Protein AF-A0A0A1CYZ0-F1 (afdb_monomer_lite)

Radius of gyration: 14.98 Å; chains: 1; bounding box: 32×38×43 Å

Foldseek 3Di:
DPPPPFDDWAWQDKDKDAFKDKFFGPDFDQQFFKKKKKKAKDDAFKKKKWWPDPVTDIDIDGHDNVDIDMDMDGGPGRNRTTIMMMGDDGPMMMIMIITTGRPDPPPPPD

pLDDT: mean 80.04, std 17.62, range [31.72, 95.31]

Secondary structure (DSSP, 8-state):
----PPPPPEEEEEEEEESSEEEE-----TT--EEEEEEEEESSSEEEEEE-STT--EEEEE--SSS-EEEEE--S-GGG--EEEEE--TT-EEEEEEEEE---------

Sequence (110 aa):
MIAEGPTPGTLIEQSTGSGKSVFNLSGLTDKQKLIGLVINCDGPGGWSAGISSEQGISGSGDCSPTNHGSMTFAPADPAEVSSVTVDVPAGTTFWITIYSNRQLAYDSIY

Structure (mmCIF, N/CA/C/O backbone):
data_AF-A0A0A1CYZ0-F1
#
_entry.id   AF-A0A0A1CYZ0-F1
#
loop_
_atom_site.group_PDB
_atom_site.id
_atom_site.type_symbol
_atom_site.label_atom_id
_atom_site.label_alt_id
_atom_site.label_comp_id
_atom_site.label_asym_id
_atom_site.label_entity_id
_atom_site.label_seq_id
_atom_site.pdbx_PDB_ins_code
_atom_site.Cartn_x
_atom_site.Cartn_y
_atom_site.Cartn_z
_atom_site.occupancy
_atom_site.B_iso_or_equiv
_atom_site.auth_seq_id
_atom_site.auth_comp_id
_atom_site.auth_asym_id
_atom_site.auth_atom_id
_atom_site.pdbx_PDB_model_num
ATOM 1 N N . MET A 1 1 ? -3.304 23.547 28.942 1.00 36.50 1 MET A N 1
ATOM 2 C CA . MET A 1 1 ? -3.973 22.860 27.821 1.00 36.50 1 MET A CA 1
ATOM 3 C C . MET A 1 1 ? -2.882 22.133 27.066 1.00 36.50 1 MET A C 1
ATOM 5 O O . MET A 1 1 ? -2.022 22.796 26.504 1.00 36.50 1 MET A O 1
ATOM 9 N N . ILE A 1 2 ? -2.801 20.811 27.204 1.00 31.72 2 ILE A N 1
ATOM 10 C CA . ILE A 1 2 ? -1.818 20.020 26.458 1.00 31.72 2 ILE A CA 1
ATOM 11 C C . ILE A 1 2 ? -2.407 19.905 25.058 1.00 31.72 2 ILE A C 1
ATOM 13 O O . ILE A 1 2 ? -3.484 19.338 24.906 1.00 31.72 2 ILE A O 1
ATOM 17 N N . ALA A 1 3 ? -1.762 20.531 24.076 1.00 34.69 3 ALA A N 1
ATOM 18 C CA . ALA A 1 3 ? -2.074 20.274 22.682 1.00 34.69 3 ALA A CA 1
ATOM 19 C C . ALA A 1 3 ? -1.861 18.774 22.469 1.00 34.69 3 ALA A C 1
ATOM 21 O O . ALA A 1 3 ? -0.735 18.291 22.609 1.00 34.69 3 ALA A O 1
ATOM 22 N N . GLU A 1 4 ? -2.939 18.030 22.229 1.00 34.75 4 GLU A N 1
ATOM 23 C CA . GLU A 1 4 ? -2.813 16.662 21.755 1.00 34.75 4 GLU A CA 1
ATOM 24 C C . GLU A 1 4 ? -2.069 16.761 20.424 1.00 34.75 4 GLU A C 1
ATOM 26 O O . GLU A 1 4 ? -2.583 17.289 19.438 1.00 34.75 4 GLU A O 1
ATOM 31 N N . GLY A 1 5 ? -0.791 16.371 20.439 1.00 35.69 5 GLY A N 1
ATOM 32 C CA . GLY A 1 5 ? 0.002 16.262 19.224 1.00 35.69 5 GLY A CA 1
ATOM 33 C C . GLY A 1 5 ? -0.709 15.343 18.226 1.00 35.69 5 GLY A C 1
ATOM 34 O O . GLY A 1 5 ? -1.599 14.586 18.625 1.00 35.69 5 GLY A O 1
ATOM 35 N N . PRO A 1 6 ? -0.340 15.388 16.934 1.00 42.31 6 PRO A N 1
ATOM 36 C CA . PRO A 1 6 ? -0.956 14.532 15.928 1.00 42.31 6 PRO A CA 1
ATOM 37 C C . PRO A 1 6 ? -0.965 13.094 16.446 1.00 42.31 6 PRO A C 1
ATOM 39 O O . PRO A 1 6 ? 0.093 12.553 16.776 1.00 42.31 6 PRO A O 1
ATOM 42 N N . THR A 1 7 ? -2.156 12.507 16.601 1.00 48.41 7 THR A N 1
ATOM 43 C CA . THR A 1 7 ? -2.276 11.120 17.051 1.00 48.41 7 THR A CA 1
ATOM 44 C C . THR A 1 7 ? -1.426 10.274 16.101 1.00 48.41 7 THR A C 1
ATOM 46 O O . THR A 1 7 ? -1.640 10.361 14.888 1.00 48.41 7 THR A O 1
ATOM 49 N N . PRO A 1 8 ? -0.424 9.524 16.595 1.00 52.81 8 PRO A N 1
ATOM 50 C CA . PRO A 1 8 ? 0.439 8.750 15.721 1.00 52.81 8 PRO A CA 1
ATOM 51 C C . PRO A 1 8 ? -0.414 7.780 14.905 1.00 52.81 8 PRO A C 1
ATOM 53 O O . PRO A 1 8 ? -1.205 7.021 15.472 1.00 52.81 8 PRO A O 1
ATOM 56 N N . GLY A 1 9 ? -0.268 7.809 13.578 1.00 65.44 9 GLY A N 1
ATOM 57 C CA . GLY A 1 9 ? -0.848 6.776 12.731 1.00 65.44 9 GLY A CA 1
ATOM 58 C C . GLY A 1 9 ? -0.350 5.406 13.197 1.00 65.44 9 GLY A C 1
ATOM 59 O O . GLY A 1 9 ? 0.830 5.242 13.509 1.00 65.44 9 GLY A O 1
ATOM 60 N N . THR A 1 10 ? -1.244 4.425 13.299 1.00 81.94 10 THR A N 1
ATOM 61 C CA . THR A 1 10 ? -0.858 3.052 13.637 1.00 81.94 10 THR A CA 1
ATOM 62 C C . THR A 1 10 ? -0.319 2.396 12.381 1.00 81.94 10 THR A C 1
ATOM 64 O O . THR A 1 10 ? -1.053 2.250 11.401 1.00 81.94 10 THR A O 1
ATOM 67 N N . LEU A 1 11 ? 0.959 2.018 12.406 1.00 85.44 11 LEU A N 1
ATOM 68 C CA . LEU A 1 11 ? 1.548 1.207 11.351 1.00 85.44 11 LEU A CA 1
ATOM 69 C C . LEU A 1 11 ? 0.792 -0.120 11.265 1.00 85.44 11 LEU A C 1
ATOM 71 O O . LEU A 1 11 ? 0.636 -0.798 12.279 1.00 85.44 11 LEU A O 1
ATOM 75 N N . ILE A 1 12 ? 0.327 -0.467 10.067 1.00 87.31 12 ILE A N 1
A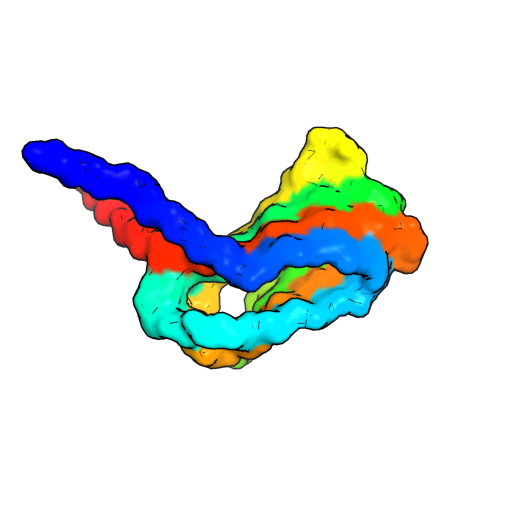TOM 76 C CA . ILE A 1 12 ? -0.340 -1.744 9.817 1.00 87.31 12 ILE A CA 1
ATOM 77 C C . ILE A 1 12 ? 0.642 -2.720 9.183 1.00 87.31 12 ILE A C 1
ATOM 79 O O . ILE A 1 12 ? 0.775 -3.835 9.668 1.00 87.31 12 ILE A O 1
ATOM 83 N N . GLU A 1 13 ? 1.337 -2.293 8.127 1.00 88.75 13 GLU A N 1
ATOM 84 C CA . GLU A 1 13 ? 2.210 -3.169 7.345 1.00 88.75 13 GLU A CA 1
ATOM 85 C C . GLU A 1 13 ? 3.338 -2.360 6.693 1.00 88.75 13 GLU A C 1
ATOM 87 O O . GLU A 1 13 ? 3.123 -1.237 6.223 1.00 88.75 13 GLU A O 1
ATOM 92 N N . GLN A 1 14 ? 4.532 -2.947 6.613 1.00 92.62 14 GLN A N 1
ATOM 93 C CA . GLN A 1 14 ? 5.584 -2.500 5.701 1.00 92.62 14 GLN A CA 1
ATOM 94 C C . GLN A 1 14 ? 6.059 -3.685 4.887 1.00 92.62 14 GLN A C 1
ATOM 96 O O . GLN A 1 14 ? 6.352 -4.742 5.440 1.00 92.62 14 GLN A O 1
ATOM 101 N N . SER A 1 15 ? 6.149 -3.508 3.577 1.00 92.44 15 SER A N 1
ATOM 102 C CA . SER A 1 15 ? 6.479 -4.614 2.692 1.00 92.44 15 SER A CA 1
ATOM 103 C C . SER A 1 15 ? 7.181 -4.139 1.432 1.00 92.44 15 SER A C 1
ATOM 105 O O . SER A 1 15 ? 7.217 -2.944 1.120 1.00 92.44 15 SER A O 1
ATOM 107 N N . THR A 1 16 ? 7.742 -5.092 0.704 1.00 92.25 16 THR A N 1
ATOM 108 C CA . THR A 1 16 ? 8.289 -4.886 -0.631 1.00 92.25 16 THR A CA 1
ATOM 109 C C . THR A 1 16 ? 7.654 -5.874 -1.588 1.00 92.25 16 THR A C 1
ATOM 111 O O . THR A 1 16 ? 7.271 -6.979 -1.204 1.00 92.25 16 THR A O 1
ATOM 114 N N . GLY A 1 17 ? 7.510 -5.475 -2.843 1.00 90.69 17 GLY A N 1
ATOM 115 C CA . GLY A 1 17 ? 6.839 -6.308 -3.826 1.00 90.69 17 GLY A CA 1
ATOM 116 C C . GLY A 1 17 ? 7.093 -5.865 -5.253 1.00 90.69 17 GLY A C 1
ATOM 117 O O . GLY A 1 17 ? 7.867 -4.948 -5.522 1.00 90.69 17 GLY A O 1
ATOM 118 N N . SER A 1 18 ? 6.432 -6.551 -6.176 1.00 92.38 18 SER A N 1
ATOM 119 C CA . SER A 1 18 ? 6.430 -6.230 -7.602 1.00 92.38 18 SER A CA 1
ATOM 120 C C . SER A 1 18 ? 5.107 -6.673 -8.216 1.00 92.38 18 SER A C 1
ATOM 122 O O . SER A 1 18 ? 4.456 -7.583 -7.695 1.00 92.38 18 SER A O 1
ATOM 124 N N . GLY A 1 19 ? 4.701 -6.026 -9.308 1.00 91.25 19 GLY A N 1
ATOM 125 C CA . GLY A 1 19 ? 3.406 -6.284 -9.932 1.00 91.25 19 GLY A CA 1
ATOM 126 C C . GLY A 1 19 ? 2.229 -6.049 -8.979 1.00 91.25 19 GLY A C 1
ATOM 127 O O . GLY A 1 19 ? 2.302 -5.251 -8.040 1.00 91.25 19 GLY A O 1
ATOM 128 N N . LYS A 1 20 ? 1.147 -6.797 -9.197 1.00 94.06 20 LYS A N 1
ATOM 129 C CA . LYS A 1 20 ? -0.048 -6.737 -8.358 1.00 94.06 20 LYS A CA 1
ATOM 130 C C . LYS A 1 20 ? 0.149 -7.483 -7.038 1.00 94.06 20 LYS A C 1
ATOM 132 O O . LYS A 1 20 ? 0.395 -8.686 -7.027 1.00 94.06 20 LYS A O 1
ATOM 137 N N . SER A 1 21 ? -0.028 -6.774 -5.930 1.00 94.19 21 SER A N 1
ATOM 138 C CA . SER A 1 21 ? 0.094 -7.274 -4.560 1.00 94.19 21 SER A CA 1
ATOM 139 C C . SER A 1 21 ? -1.157 -6.956 -3.742 1.00 94.19 21 SER A C 1
ATOM 141 O O . SER A 1 21 ? -1.781 -5.909 -3.919 1.00 94.19 21 SER A O 1
ATOM 143 N N . VAL A 1 22 ? -1.527 -7.860 -2.834 1.00 94.19 22 VAL A N 1
ATOM 144 C CA . VAL A 1 22 ? -2.671 -7.700 -1.925 1.00 94.19 22 VAL A CA 1
ATOM 145 C C . VAL A 1 22 ? -2.181 -7.835 -0.491 1.00 94.19 22 VAL A C 1
ATOM 147 O O . VAL A 1 22 ? -1.594 -8.850 -0.125 1.00 94.19 22 VAL A O 1
ATOM 150 N N . PHE A 1 23 ? -2.449 -6.814 0.313 1.00 91.69 23 PHE A N 1
ATOM 151 C CA . PHE A 1 23 ? -2.100 -6.741 1.725 1.00 91.69 23 PHE A CA 1
ATOM 152 C C . PHE A 1 23 ? -3.372 -6.885 2.545 1.00 91.69 23 PHE A C 1
ATOM 154 O O . PHE A 1 23 ? -4.244 -6.020 2.483 1.00 91.69 23 PHE A O 1
ATOM 161 N N . ASN A 1 24 ? -3.496 -7.978 3.293 1.00 91.00 24 ASN A N 1
ATOM 162 C CA . ASN A 1 24 ? -4.647 -8.188 4.166 1.00 91.00 24 ASN A CA 1
ATOM 163 C C . ASN A 1 24 ? -4.503 -7.318 5.413 1.00 91.00 24 ASN A C 1
ATOM 165 O O . ASN A 1 24 ? -3.461 -7.333 6.066 1.00 91.00 24 ASN A O 1
ATOM 169 N N . LEU A 1 25 ? -5.553 -6.577 5.748 1.00 85.50 25 LEU A N 1
ATOM 170 C CA . LEU A 1 25 ? -5.603 -5.762 6.950 1.00 85.50 25 LEU A CA 1
ATOM 171 C C . LEU A 1 25 ? -6.392 -6.519 8.013 1.00 85.50 25 LEU A C 1
ATOM 173 O O . LEU A 1 25 ? -7.531 -6.924 7.792 1.00 85.50 25 LEU A O 1
ATOM 177 N N . SER A 1 26 ? -5.788 -6.702 9.181 1.00 77.44 26 SER A N 1
ATOM 178 C CA . SER A 1 26 ? -6.471 -7.247 10.352 1.00 77.44 26 SER A CA 1
ATOM 179 C C . SER A 1 26 ? -6.592 -6.181 11.430 1.00 77.44 26 SER A C 1
ATOM 181 O O . SER A 1 26 ? -5.617 -5.490 11.723 1.00 77.44 26 SER A O 1
ATOM 183 N N . GLY A 1 27 ? -7.757 -6.097 12.073 1.00 65.81 27 GLY A N 1
ATOM 184 C CA . GLY A 1 27 ? -7.915 -5.300 13.291 1.00 65.81 27 GLY A CA 1
ATOM 185 C C . GLY A 1 27 ? -8.119 -3.803 13.065 1.00 65.81 27 GLY A C 1
ATOM 186 O O . GLY A 1 27 ? -7.754 -3.013 13.937 1.00 65.81 27 GLY A O 1
ATOM 187 N N . LEU A 1 28 ? -8.713 -3.406 11.934 1.00 75.12 28 LEU A N 1
ATOM 188 C CA . LEU A 1 28 ? -9.282 -2.066 11.828 1.00 75.12 28 LEU A CA 1
ATOM 189 C C . LEU A 1 28 ? -10.527 -1.969 12.717 1.00 75.12 28 LEU A C 1
ATOM 191 O O . LEU A 1 28 ? -11.410 -2.821 12.698 1.00 75.12 28 LEU A O 1
ATOM 195 N N . THR A 1 29 ? -10.554 -0.933 13.540 1.00 73.56 29 THR A N 1
ATOM 196 C CA . THR A 1 29 ? -11.644 -0.584 14.448 1.00 73.56 29 THR A CA 1
ATOM 197 C C . THR A 1 29 ? -12.394 0.621 13.896 1.00 73.56 29 THR A C 1
ATOM 199 O O . THR A 1 29 ? -11.822 1.449 13.188 1.00 73.56 29 THR A O 1
ATOM 202 N N . ASP A 1 30 ? -13.645 0.786 14.311 1.00 71.50 30 ASP A N 1
ATOM 203 C CA . ASP A 1 30 ? -14.506 1.941 14.014 1.00 71.50 30 ASP A CA 1
ATOM 204 C C . ASP A 1 30 ? -13.886 3.315 14.362 1.00 71.50 30 ASP A C 1
ATOM 206 O O . ASP A 1 30 ? -14.314 4.359 13.850 1.00 71.50 30 ASP A O 1
ATOM 210 N N . LYS A 1 31 ? -12.859 3.324 15.224 1.00 71.88 31 LYS A N 1
ATOM 211 C CA . LYS A 1 31 ? -12.096 4.510 15.640 1.00 71.88 31 LYS A CA 1
ATOM 212 C C . LYS A 1 31 ? -11.019 4.937 14.643 1.00 71.88 31 LYS A C 1
ATOM 214 O O . LYS A 1 31 ? -10.621 6.101 14.671 1.00 71.88 31 LYS A O 1
ATOM 219 N N . GLN A 1 32 ? -10.509 4.039 13.805 1.00 76.75 32 GLN A N 1
ATOM 220 C CA . GLN A 1 32 ? -9.584 4.389 12.722 1.00 76.75 32 GLN A CA 1
ATOM 221 C C . GLN A 1 32 ? -10.423 4.865 11.548 1.00 76.75 32 GLN A C 1
ATOM 223 O O . GLN A 1 32 ? -11.248 4.107 11.087 1.00 76.75 32 GLN A O 1
ATOM 228 N N . LYS A 1 33 ? -10.261 6.106 11.084 1.00 79.50 33 LYS A N 1
ATOM 229 C CA . LYS A 1 33 ? -11.119 6.696 10.034 1.00 79.50 33 LYS A CA 1
ATOM 230 C C . LYS A 1 33 ? -10.445 6.780 8.671 1.00 79.50 33 LYS A C 1
ATOM 232 O O . LYS A 1 33 ? -11.117 6.982 7.668 1.00 79.50 33 LYS A O 1
ATOM 237 N N . LEU A 1 34 ? -9.123 6.646 8.643 1.00 86.38 34 LEU A N 1
ATOM 238 C CA . LEU A 1 34 ? -8.320 6.785 7.439 1.00 86.38 34 LEU A CA 1
ATOM 239 C C . LEU A 1 34 ? -7.365 5.607 7.314 1.00 86.38 34 LEU A C 1
ATOM 241 O O . LEU A 1 34 ? -6.786 5.171 8.313 1.00 86.38 34 LEU A O 1
ATOM 245 N N . ILE A 1 35 ? -7.158 5.159 6.081 1.00 88.50 35 ILE A N 1
ATOM 246 C CA . ILE A 1 35 ? -6.110 4.212 5.703 1.00 88.50 35 ILE A CA 1
ATOM 247 C C . ILE A 1 35 ? -5.156 4.962 4.788 1.00 88.50 35 ILE A C 1
ATOM 249 O O . ILE A 1 35 ? -5.538 5.409 3.711 1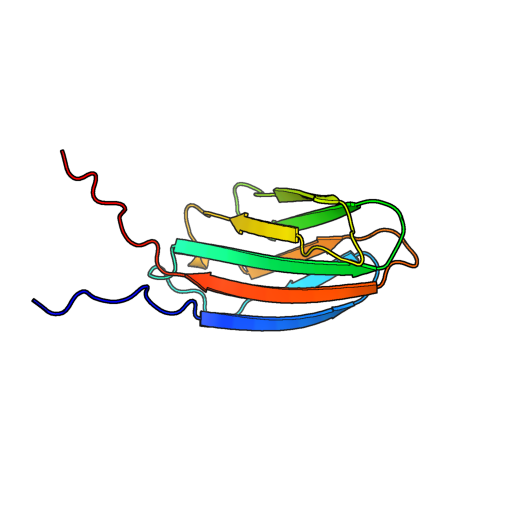.00 88.50 35 ILE A O 1
ATOM 253 N N . GLY A 1 36 ? -3.927 5.143 5.240 1.00 89.50 36 GLY A N 1
ATOM 254 C CA . GLY A 1 36 ? -2.869 5.783 4.485 1.00 89.50 36 GLY A CA 1
ATOM 255 C C . GLY A 1 36 ? -1.919 4.764 3.879 1.00 89.50 36 GLY A C 1
ATOM 256 O O . GLY A 1 36 ? -1.669 3.694 4.437 1.00 89.50 36 GLY A O 1
ATOM 257 N N . LEU A 1 37 ? -1.374 5.134 2.733 1.00 91.25 37 LEU A N 1
ATOM 258 C CA . LEU A 1 37 ? -0.387 4.379 1.990 1.00 91.25 37 LEU A CA 1
ATOM 259 C C . LEU A 1 37 ? 0.708 5.341 1.554 1.00 91.25 37 LEU A C 1
ATOM 261 O O . LEU A 1 37 ? 0.428 6.385 0.969 1.00 91.25 37 LEU A O 1
ATOM 265 N N . VAL A 1 38 ? 1.952 4.969 1.820 1.00 92.12 38 VAL A N 1
ATOM 266 C CA . VAL A 1 38 ? 3.138 5.594 1.234 1.00 92.12 38 VAL A CA 1
ATOM 267 C C . VAL A 1 38 ? 3.860 4.524 0.445 1.00 92.12 38 VAL A C 1
ATOM 269 O O . VAL A 1 38 ? 4.144 3.453 0.976 1.00 92.12 38 VAL A O 1
ATOM 272 N N . ILE A 1 39 ? 4.154 4.813 -0.813 1.00 92.06 39 ILE A N 1
ATOM 273 C CA . ILE A 1 39 ? 4.813 3.892 -1.727 1.00 92.06 39 ILE A CA 1
ATOM 274 C C . ILE A 1 39 ? 5.999 4.584 -2.378 1.00 92.06 39 ILE A C 1
ATOM 276 O O . ILE A 1 39 ? 5.914 5.719 -2.840 1.00 92.06 39 ILE A O 1
ATOM 280 N N . ASN A 1 40 ? 7.114 3.876 -2.421 1.00 91.75 40 ASN A N 1
ATOM 281 C CA . ASN A 1 40 ? 8.235 4.207 -3.272 1.00 91.75 40 ASN A CA 1
ATOM 282 C C . ASN A 1 40 ? 8.361 3.096 -4.306 1.00 91.75 40 ASN A C 1
ATOM 284 O O . ASN A 1 40 ? 8.352 1.926 -3.928 1.00 91.75 40 ASN A O 1
ATOM 288 N N . CYS A 1 41 ? 8.459 3.426 -5.586 1.00 91.25 41 CYS A N 1
ATOM 289 C CA . CYS A 1 41 ? 8.626 2.421 -6.627 1.00 91.25 41 CYS A CA 1
ATOM 290 C C . CYS A 1 41 ? 9.685 2.849 -7.631 1.00 91.25 41 CYS A C 1
ATOM 292 O O . CYS A 1 41 ? 9.725 4.003 -8.055 1.00 91.25 41 CYS A O 1
ATOM 294 N N . ASP A 1 42 ? 10.537 1.892 -7.986 1.00 87.25 42 ASP A N 1
ATOM 295 C CA . ASP A 1 42 ? 11.640 2.066 -8.921 1.00 87.25 42 ASP A CA 1
ATOM 296 C C . ASP A 1 42 ? 11.353 1.257 -10.187 1.00 87.25 42 ASP A C 1
ATOM 298 O O . ASP A 1 42 ? 11.337 0.021 -10.174 1.00 87.25 42 ASP A O 1
ATOM 302 N N . GLY A 1 43 ? 11.027 1.974 -11.259 1.00 81.88 43 GLY A N 1
ATOM 303 C CA . GLY A 1 43 ? 10.664 1.400 -12.546 1.00 81.88 43 GLY A CA 1
ATOM 304 C C . GLY A 1 43 ? 9.812 2.341 -13.402 1.00 81.88 43 GLY A C 1
ATOM 305 O O . GLY A 1 43 ? 9.368 3.393 -12.934 1.00 81.88 43 GLY A O 1
ATOM 306 N N . PRO A 1 44 ? 9.600 1.995 -14.682 1.00 79.38 44 PRO A N 1
ATOM 307 C CA . PRO A 1 44 ? 8.800 2.803 -15.591 1.00 79.38 44 PRO A CA 1
ATOM 308 C C . PRO A 1 44 ? 7.309 2.746 -15.228 1.00 79.38 44 PRO A C 1
ATOM 310 O O . PRO A 1 44 ? 6.797 1.702 -14.829 1.00 79.38 44 PRO A O 1
ATOM 313 N N . GLY A 1 45 ? 6.600 3.855 -15.450 1.00 86.62 45 GLY A N 1
ATOM 314 C CA . GLY A 1 45 ? 5.143 3.947 -15.330 1.00 86.62 45 GLY A CA 1
ATOM 315 C C . GLY A 1 45 ? 4.654 4.442 -13.969 1.00 86.62 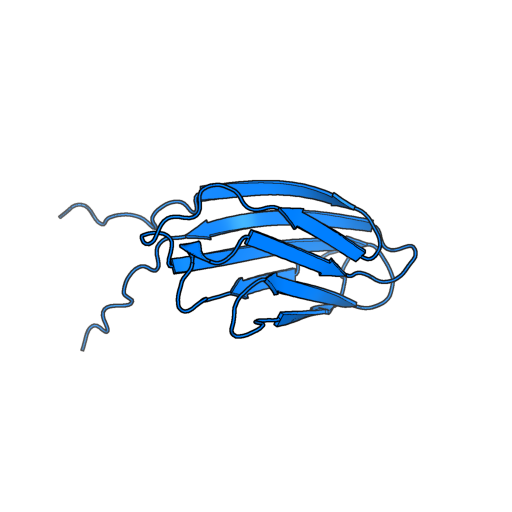45 GLY A C 1
ATOM 316 O O . GLY A 1 45 ? 5.347 5.185 -13.276 1.00 86.62 45 GLY A O 1
ATOM 317 N N . GLY A 1 46 ? 3.427 4.063 -13.618 1.00 91.44 46 GLY A N 1
ATOM 318 C CA . GLY A 1 46 ? 2.749 4.524 -12.412 1.00 91.44 46 GLY A CA 1
ATOM 319 C C . GLY A 1 46 ? 2.208 3.376 -11.579 1.00 91.44 46 GLY A C 1
ATOM 320 O O . GLY A 1 46 ? 1.992 2.274 -12.078 1.00 91.44 46 GLY A O 1
ATOM 321 N N . TRP A 1 47 ? 1.992 3.645 -10.304 1.00 93.94 47 TRP A N 1
ATOM 322 C CA . TRP A 1 47 ? 1.375 2.730 -9.363 1.00 93.94 47 TRP A CA 1
ATOM 323 C C . TRP A 1 47 ? -0.106 3.067 -9.202 1.00 93.94 47 TRP A C 1
ATOM 325 O O . TRP A 1 47 ? -0.537 4.212 -9.351 1.00 93.94 47 TRP A O 1
ATOM 335 N N . SER A 1 48 ? -0.899 2.066 -8.852 1.00 94.88 48 SER A N 1
ATOM 336 C CA . SER A 1 48 ? -2.270 2.257 -8.394 1.00 94.88 48 SER A CA 1
ATOM 337 C C . SER A 1 48 ? -2.477 1.532 -7.080 1.00 94.88 48 SER A C 1
ATOM 339 O O . SER A 1 48 ? -1.806 0.541 -6.788 1.00 94.88 48 SER A O 1
ATOM 341 N N . ALA A 1 49 ? -3.385 2.048 -6.267 1.00 94.94 49 ALA A N 1
ATOM 342 C CA . ALA A 1 49 ? -3.782 1.396 -5.039 1.00 94.94 49 ALA A CA 1
ATOM 343 C C . ALA A 1 49 ? -5.279 1.546 -4.812 1.00 94.94 49 ALA A C 1
ATOM 345 O O . ALA A 1 49 ? -5.885 2.543 -5.202 1.00 94.94 49 ALA A O 1
ATOM 346 N N . GLY A 1 50 ? -5.868 0.568 -4.143 1.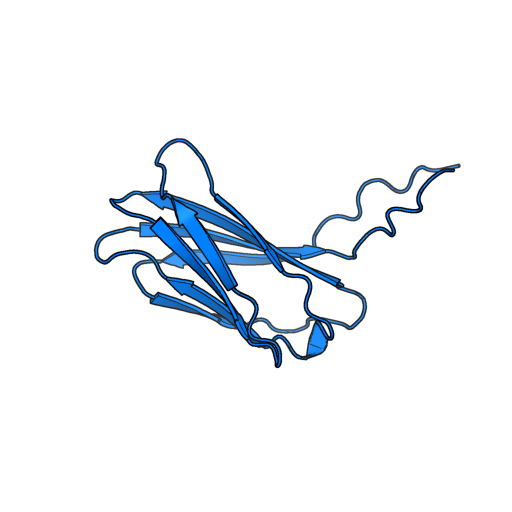00 94.00 50 GLY A N 1
ATOM 347 C CA . GLY A 1 50 ? -7.255 0.627 -3.714 1.00 94.00 50 GLY A CA 1
ATOM 348 C C . GLY A 1 50 ? -7.494 -0.223 -2.485 1.00 94.00 50 GLY A C 1
ATOM 349 O O . GLY A 1 50 ? -6.723 -1.135 -2.186 1.00 94.00 50 GLY A O 1
ATOM 350 N N . ILE A 1 51 ? -8.565 0.085 -1.770 1.00 92.44 51 ILE A N 1
ATOM 351 C CA . ILE A 1 51 ? -8.996 -0.677 -0.601 1.00 92.44 51 ILE A CA 1
ATOM 352 C C . ILE A 1 51 ? -10.208 -1.533 -0.949 1.00 92.44 51 ILE A C 1
ATOM 354 O O . ILE A 1 51 ? -11.049 -1.137 -1.758 1.00 92.44 51 ILE A O 1
ATOM 358 N N . SER A 1 52 ? -10.312 -2.706 -0.332 1.00 88.44 52 SER A N 1
ATOM 359 C CA . SER A 1 52 ? -11.554 -3.471 -0.376 1.00 88.44 52 SER A CA 1
ATOM 360 C C . SER A 1 52 ? -12.576 -2.792 0.529 1.00 88.44 52 SER A C 1
ATOM 362 O O . SER A 1 52 ? -12.484 -2.850 1.745 1.00 88.44 52 SER A O 1
ATOM 364 N N . SER A 1 53 ? -13.535 -2.102 -0.070 1.00 80.31 53 SER A N 1
ATOM 365 C CA . SER A 1 53 ? -14.689 -1.530 0.620 1.00 80.31 53 SER A CA 1
ATOM 366 C C . S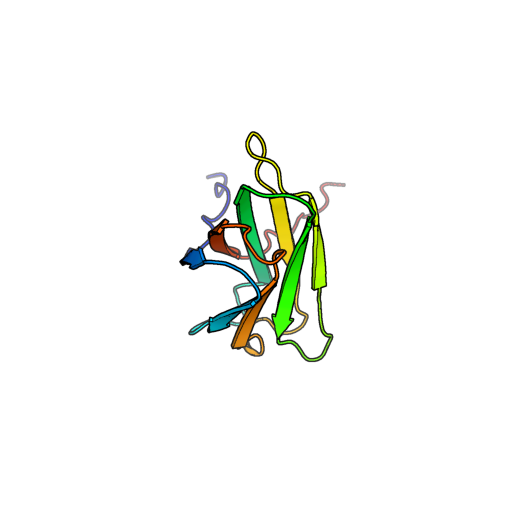ER A 1 53 ? -15.906 -1.622 -0.291 1.00 80.31 53 SER A C 1
ATOM 368 O O . SER A 1 53 ? -15.749 -1.763 -1.507 1.00 80.31 53 SER A O 1
ATOM 370 N N . GLU A 1 54 ? -17.114 -1.495 0.264 1.00 68.19 54 GLU A N 1
ATOM 371 C CA . GLU A 1 54 ? -18.351 -1.478 -0.535 1.00 68.19 54 GLU A CA 1
ATOM 372 C C . GLU A 1 54 ? -18.334 -0.407 -1.638 1.00 68.19 54 GLU A C 1
ATOM 374 O O . GLU A 1 54 ? -18.926 -0.578 -2.701 1.00 68.19 54 GLU A O 1
ATOM 379 N N . GLN A 1 55 ? -17.620 0.696 -1.397 1.00 70.75 55 GLN A N 1
ATOM 380 C CA . GLN A 1 55 ? -17.545 1.848 -2.294 1.00 70.75 55 GLN A CA 1
ATOM 381 C C . GLN A 1 55 ? -16.376 1.781 -3.289 1.00 70.75 55 GLN A C 1
ATOM 383 O O . GLN A 1 55 ? -16.301 2.632 -4.172 1.00 70.75 55 GLN A O 1
ATOM 388 N N . GLY A 1 56 ? -15.467 0.804 -3.163 1.00 72.00 56 GLY A N 1
ATOM 389 C CA . GLY A 1 56 ? -14.362 0.592 -4.104 1.00 72.00 56 GLY A CA 1
ATOM 390 C C . GLY A 1 56 ? -13.461 1.817 -4.282 1.00 72.00 56 GLY A C 1
ATOM 391 O O . GLY A 1 56 ? -13.344 2.352 -5.383 1.00 72.00 56 GLY A O 1
ATOM 392 N N . ILE A 1 57 ? -12.829 2.286 -3.202 1.00 84.62 57 ILE A N 1
ATOM 393 C CA . ILE A 1 57 ? -11.986 3.490 -3.251 1.00 84.62 57 ILE A CA 1
ATOM 394 C C . ILE A 1 57 ? -10.602 3.140 -3.806 1.00 84.62 57 ILE A C 1
ATOM 396 O O . ILE A 1 57 ? -9.915 2.265 -3.277 1.00 84.62 57 ILE A O 1
ATOM 400 N N . SER A 1 58 ? -10.173 3.860 -4.843 1.00 91.81 58 SER A N 1
ATOM 401 C CA . SER A 1 58 ? -8.872 3.681 -5.490 1.00 91.81 58 SER A CA 1
ATOM 402 C C . SER A 1 58 ? -8.251 5.003 -5.929 1.00 91.81 58 SER A C 1
ATOM 404 O O . SER A 1 58 ? -8.956 5.989 -6.133 1.00 91.81 58 SER A O 1
ATOM 406 N N . GLY A 1 59 ? -6.946 4.991 -6.164 1.00 89.94 59 GLY A N 1
ATOM 407 C CA . GLY A 1 59 ? -6.226 6.068 -6.831 1.00 89.94 59 GLY A CA 1
ATOM 408 C C . GLY A 1 59 ? -4.920 5.581 -7.448 1.00 89.94 59 GLY A C 1
ATOM 409 O O . GLY A 1 59 ? -4.595 4.392 -7.412 1.00 89.94 59 GLY A O 1
ATOM 410 N N . SER A 1 60 ? -4.159 6.510 -8.012 1.00 93.50 60 SER A N 1
ATOM 411 C CA . SER A 1 60 ? -2.907 6.217 -8.706 1.00 93.50 60 SER A CA 1
ATOM 412 C C . SER A 1 60 ? -1.920 7.370 -8.609 1.00 93.50 60 SER A C 1
ATOM 414 O O . SER A 1 60 ? -2.302 8.506 -8.327 1.00 93.50 60 SER A O 1
ATOM 416 N N . GLY A 1 61 ? -0.657 7.079 -8.894 1.00 90.88 61 GLY A N 1
ATOM 417 C CA . GLY A 1 61 ? 0.405 8.065 -9.033 1.00 90.88 61 GLY A CA 1
ATOM 418 C C . GLY A 1 61 ? 1.538 7.535 -9.900 1.00 90.88 61 GLY A C 1
ATOM 419 O O . GLY A 1 61 ? 1.523 6.382 -10.323 1.00 90.88 61 GLY A O 1
ATOM 420 N N . ASP A 1 62 ? 2.536 8.372 -10.151 1.00 90.94 62 ASP A N 1
ATOM 421 C CA . ASP A 1 62 ? 3.713 7.973 -10.921 1.00 90.94 62 ASP A CA 1
ATOM 422 C C . ASP A 1 62 ? 4.773 7.336 -10.018 1.00 90.94 62 ASP A C 1
ATOM 424 O O . ASP A 1 62 ? 4.917 7.708 -8.847 1.00 90.94 62 ASP A O 1
ATOM 428 N N . CYS A 1 63 ? 5.523 6.374 -10.558 1.00 89.75 63 CYS A N 1
ATOM 429 C CA . CYS A 1 63 ? 6.719 5.875 -9.893 1.00 89.75 63 CYS A CA 1
ATOM 430 C C . CYS A 1 63 ? 7.859 6.879 -10.044 1.00 89.75 63 CYS A C 1
ATOM 432 O O . CYS A 1 63 ? 8.062 7.466 -11.107 1.00 89.75 63 CYS A O 1
ATOM 434 N N . SER A 1 64 ? 8.610 7.080 -8.964 1.00 82.88 64 SER A N 1
ATOM 435 C CA . SER A 1 64 ? 9.762 7.970 -8.959 1.00 82.88 64 SER A CA 1
ATOM 436 C C . SER A 1 64 ? 10.870 7.397 -8.080 1.00 82.88 64 SER A C 1
ATOM 438 O O . SER A 1 64 ? 10.610 7.048 -6.932 1.00 82.88 64 SER A O 1
ATOM 440 N N . PRO A 1 65 ? 12.123 7.364 -8.565 1.00 73.31 65 PRO A N 1
ATOM 441 C CA . PRO A 1 65 ? 13.258 6.927 -7.758 1.00 73.31 65 PRO A CA 1
ATOM 442 C C . PRO A 1 65 ? 13.657 7.957 -6.688 1.00 73.31 65 PRO A C 1
ATOM 444 O O . PRO A 1 65 ? 14.421 7.636 -5.780 1.00 73.31 65 PRO A O 1
ATOM 447 N N . THR A 1 66 ? 13.181 9.204 -6.791 1.00 79.25 66 THR A N 1
ATOM 448 C CA . THR A 1 66 ? 13.558 10.308 -5.890 1.00 79.25 66 THR A CA 1
ATOM 449 C C . THR A 1 66 ? 12.418 10.806 -5.009 1.00 79.25 66 THR A C 1
ATOM 451 O O . THR A 1 66 ? 12.683 11.461 -4.003 1.00 79.25 66 THR A O 1
ATOM 454 N N . ASN A 1 67 ? 11.167 10.495 -5.355 1.00 79.38 67 ASN A N 1
ATOM 455 C CA . ASN A 1 67 ? 9.981 10.937 -4.628 1.00 79.38 67 ASN A CA 1
ATOM 456 C C . ASN A 1 67 ? 9.103 9.738 -4.281 1.00 79.38 67 ASN A C 1
ATOM 458 O O . ASN A 1 67 ? 8.893 8.858 -5.106 1.00 79.38 67 ASN A O 1
ATOM 462 N N . HIS A 1 68 ? 8.520 9.748 -3.087 1.00 83.00 68 HIS A N 1
ATOM 463 C CA . HIS A 1 68 ? 7.508 8.768 -2.718 1.00 83.00 68 HIS A CA 1
ATOM 464 C C . HIS A 1 68 ? 6.116 9.257 -3.140 1.00 83.00 68 HIS A C 1
ATOM 466 O O . HIS A 1 68 ? 5.797 10.443 -3.038 1.00 83.00 68 HIS A O 1
ATOM 472 N N . GLY A 1 69 ? 5.274 8.329 -3.583 1.00 87.50 69 GLY A N 1
ATOM 473 C CA . GLY A 1 69 ? 3.839 8.538 -3.699 1.00 87.50 69 GLY A CA 1
ATOM 474 C C . GLY A 1 69 ? 3.166 8.353 -2.341 1.00 87.50 69 GLY A C 1
ATOM 475 O O . GLY A 1 69 ? 3.587 7.524 -1.533 1.00 87.50 69 GLY A O 1
ATOM 476 N N . SER A 1 70 ? 2.105 9.110 -2.075 1.00 89.19 70 SER A N 1
ATOM 477 C CA . SER A 1 70 ? 1.247 8.856 -0.919 1.00 89.19 70 SER A CA 1
ATOM 478 C C . SER A 1 70 ? -0.222 9.011 -1.277 1.00 89.19 70 SER A C 1
ATOM 480 O O . SER A 1 70 ? -0.583 9.759 -2.185 1.00 89.19 70 SER A O 1
ATOM 482 N N . MET A 1 71 ? -1.072 8.270 -0.577 1.00 88.50 71 MET A N 1
ATOM 483 C CA . MET A 1 71 ? -2.518 8.339 -0.726 1.00 88.50 71 MET A CA 1
ATOM 484 C C . MET A 1 71 ? -3.191 8.029 0.597 1.00 88.50 71 MET A C 1
ATOM 486 O O . MET A 1 71 ? -2.660 7.300 1.432 1.00 88.50 71 MET A O 1
ATOM 490 N N . THR A 1 72 ? -4.371 8.601 0.795 1.00 89.50 72 THR A N 1
ATOM 491 C CA . THR A 1 72 ? -5.216 8.298 1.943 1.00 89.50 72 THR A CA 1
ATOM 492 C C . THR A 1 72 ? -6.614 7.956 1.458 1.00 89.50 72 THR A C 1
ATOM 494 O O . THR A 1 72 ? -7.193 8.677 0.649 1.00 89.50 72 THR A O 1
ATOM 497 N N . PHE A 1 73 ? -7.149 6.863 1.979 1.00 88.19 73 PHE A N 1
ATOM 498 C CA . PHE A 1 73 ? -8.508 6.403 1.766 1.00 88.19 73 PHE A CA 1
ATOM 499 C C . PHE A 1 73 ? -9.340 6.712 3.010 1.00 88.19 73 PHE A C 1
ATOM 501 O O . PHE A 1 73 ? -8.900 6.455 4.133 1.00 88.19 73 PHE A O 1
ATOM 508 N N . ALA A 1 74 ? -10.546 7.235 2.804 1.00 88.00 74 ALA A N 1
ATOM 509 C CA . ALA A 1 74 ? -11.523 7.512 3.854 1.00 88.00 74 ALA A CA 1
ATOM 510 C C . ALA A 1 74 ? -12.771 6.636 3.632 1.00 88.00 74 ALA A C 1
ATOM 512 O O . ALA A 1 74 ? -13.764 7.123 3.090 1.00 88.00 74 ALA A O 1
ATOM 513 N N . PRO A 1 75 ? -12.711 5.328 3.950 1.00 84.81 75 PRO A N 1
ATOM 514 C CA . PRO A 1 75 ? -13.876 4.452 3.841 1.00 84.81 75 PRO A CA 1
ATOM 515 C C . PRO A 1 75 ? -14.989 4.902 4.795 1.00 84.81 75 PRO A C 1
ATOM 517 O O . PRO A 1 75 ? -14.712 5.357 5.906 1.00 84.81 75 PRO A O 1
ATOM 520 N N . ALA A 1 76 ? -16.246 4.738 4.376 1.00 84.88 76 ALA A N 1
ATOM 521 C CA . ALA A 1 76 ? -17.403 5.028 5.224 1.00 84.88 76 ALA A CA 1
ATOM 522 C C . ALA A 1 76 ? -17.425 4.146 6.486 1.00 84.88 76 ALA A C 1
ATOM 524 O O . ALA A 1 76 ? -17.602 4.671 7.587 1.00 84.88 76 ALA A O 1
ATOM 525 N N . ASP A 1 77 ? -17.168 2.841 6.322 1.00 84.75 77 ASP A N 1
ATOM 526 C CA . ASP A 1 77 ? -16.894 1.912 7.418 1.00 84.75 77 ASP A CA 1
ATOM 527 C C . ASP A 1 77 ? -15.469 1.326 7.308 1.00 84.75 77 ASP A C 1
ATOM 529 O O . ASP A 1 77 ? -15.188 0.457 6.480 1.00 84.75 77 ASP A O 1
ATOM 533 N N . PRO A 1 78 ? -14.531 1.810 8.133 1.00 81.38 78 PRO A N 1
ATOM 534 C CA . PRO A 1 78 ? -13.166 1.300 8.197 1.00 81.38 78 PRO A CA 1
ATOM 535 C C . PRO A 1 78 ? -13.058 -0.158 8.659 1.00 81.38 78 PRO A C 1
ATOM 537 O O . PRO A 1 78 ? -12.092 -0.824 8.289 1.00 81.38 78 PRO A O 1
ATOM 540 N N . ALA A 1 79 ? -14.012 -0.659 9.451 1.00 82.25 79 ALA A N 1
ATOM 541 C CA . ALA A 1 79 ? -13.992 -2.037 9.944 1.00 82.25 79 ALA A CA 1
ATOM 542 C C . ALA A 1 79 ? -14.298 -3.059 8.836 1.00 82.25 79 ALA A C 1
ATOM 544 O O . ALA A 1 79 ? -13.905 -4.220 8.944 1.00 82.25 79 ALA A O 1
ATOM 545 N N . GLU A 1 80 ? -14.952 -2.627 7.757 1.00 85.00 80 GLU A N 1
ATOM 546 C CA . GLU A 1 80 ? -15.231 -3.463 6.585 1.00 85.00 80 GLU A CA 1
ATOM 547 C C . GLU A 1 80 ? -14.038 -3.578 5.632 1.00 85.00 80 GLU A C 1
ATOM 549 O O . GLU A 1 80 ? -14.033 -4.429 4.737 1.00 85.00 80 GLU A O 1
ATOM 554 N N . VAL A 1 81 ? -13.000 -2.755 5.818 1.00 88.00 81 VAL A N 1
ATOM 555 C CA . VAL A 1 81 ? -11.816 -2.836 4.971 1.00 88.00 81 VAL A CA 1
ATOM 556 C C . VAL A 1 81 ? -10.957 -4.024 5.362 1.00 88.00 81 VAL A C 1
ATOM 558 O O . VAL A 1 81 ? -10.327 -4.049 6.417 1.00 88.00 81 VAL A O 1
ATOM 561 N N . SER A 1 82 ? -10.882 -4.995 4.456 1.00 88.25 82 SER A N 1
ATOM 562 C CA . SER A 1 82 ? -10.152 -6.248 4.680 1.00 88.25 82 SER A CA 1
ATOM 563 C C . SER A 1 82 ? -8.785 -6.290 4.002 1.00 88.25 82 SER A C 1
ATOM 565 O O . SER A 1 82 ? -7.947 -7.124 4.342 1.00 88.25 82 SER A O 1
ATOM 567 N N . SER A 1 83 ? -8.528 -5.406 3.037 1.00 91.88 83 SER A N 1
ATOM 568 C CA . SER A 1 83 ? -7.290 -5.417 2.264 1.00 91.88 83 SER A CA 1
ATOM 569 C C . SER A 1 83 ? -6.995 -4.105 1.542 1.00 91.88 83 SER A C 1
ATOM 571 O O . SER A 1 83 ? -7.896 -3.341 1.191 1.00 91.88 83 SER A O 1
ATOM 573 N N . VAL A 1 84 ? -5.710 -3.890 1.267 1.00 93.25 84 VAL A N 1
ATOM 574 C CA . VAL A 1 84 ? -5.207 -2.914 0.296 1.00 93.25 84 VAL A CA 1
ATOM 575 C C . VAL A 1 84 ? -4.618 -3.678 -0.877 1.00 93.25 84 VAL A C 1
ATOM 577 O O . VAL A 1 84 ? -3.780 -4.558 -0.699 1.00 93.25 84 VAL A O 1
ATOM 580 N N . THR A 1 85 ? -5.036 -3.338 -2.086 1.00 95.31 85 THR A N 1
ATOM 581 C CA . THR A 1 85 ? -4.412 -3.817 -3.317 1.00 95.31 85 THR A CA 1
ATOM 582 C C . THR A 1 85 ? -3.507 -2.729 -3.858 1.00 95.31 85 THR A C 1
ATOM 584 O O . THR A 1 85 ? -3.907 -1.569 -3.911 1.00 95.31 85 THR A O 1
ATOM 587 N N . VAL A 1 86 ? -2.311 -3.113 -4.282 1.00 94.81 86 VAL A N 1
ATOM 588 C CA . VAL A 1 86 ? -1.354 -2.251 -4.972 1.00 94.81 86 VAL A CA 1
ATOM 589 C C . VAL A 1 86 ? -0.990 -2.913 -6.280 1.00 94.81 86 VAL A C 1
ATOM 591 O O . VAL A 1 86 ? -0.766 -4.120 -6.317 1.00 94.81 86 VAL A O 1
ATOM 594 N N . ASP A 1 87 ? -0.925 -2.133 -7.344 1.00 95.31 87 ASP A N 1
ATOM 595 C CA . ASP A 1 87 ? -0.476 -2.601 -8.644 1.00 95.31 87 ASP A CA 1
ATOM 596 C C . ASP A 1 87 ? 0.599 -1.662 -9.177 1.00 95.31 87 ASP A C 1
ATOM 598 O O . ASP A 1 87 ? 0.425 -0.440 -9.178 1.00 95.31 87 ASP A O 1
ATOM 602 N N . VAL A 1 88 ? 1.711 -2.244 -9.609 1.00 94.50 88 VAL A N 1
ATOM 603 C CA . VAL A 1 88 ? 2.797 -1.547 -10.295 1.00 94.50 88 VAL A CA 1
ATOM 604 C C . VAL A 1 88 ? 3.115 -2.277 -11.600 1.00 94.50 88 VAL A C 1
ATOM 606 O O . VAL A 1 88 ? 2.848 -3.475 -11.714 1.00 94.50 88 VAL A O 1
ATO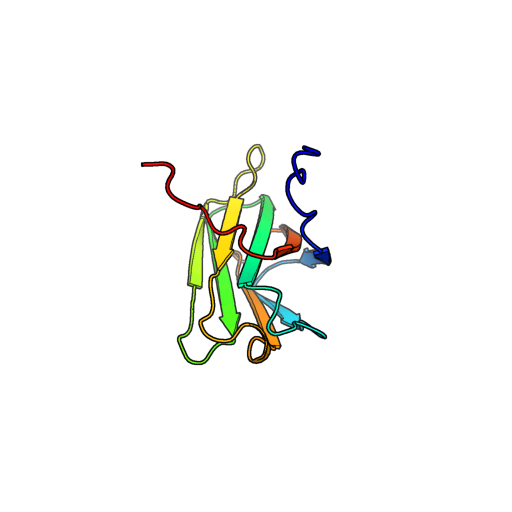M 609 N N . PRO A 1 89 ? 3.727 -1.611 -12.589 1.00 92.81 89 PRO A N 1
ATOM 610 C CA . PRO A 1 89 ? 4.052 -2.243 -13.859 1.00 92.81 89 PRO A CA 1
ATOM 611 C C . PRO A 1 89 ? 5.007 -3.431 -13.686 1.00 92.81 89 PRO A C 1
ATOM 613 O O . PRO A 1 89 ? 5.808 -3.492 -12.752 1.00 92.81 89 PRO A O 1
ATOM 616 N N . ALA A 1 90 ? 4.936 -4.396 -14.605 1.00 87.56 90 ALA A N 1
ATOM 617 C CA . ALA A 1 90 ? 5.823 -5.555 -14.577 1.00 87.56 90 ALA A CA 1
ATOM 618 C C . ALA A 1 90 ? 7.298 -5.118 -14.657 1.00 87.56 90 ALA A C 1
ATOM 620 O O . ALA A 1 90 ? 7.669 -4.314 -15.509 1.00 87.56 90 ALA A O 1
ATOM 621 N N . GLY A 1 91 ? 8.136 -5.667 -13.774 1.00 84.25 91 GLY A N 1
ATOM 622 C CA . GLY A 1 91 ? 9.548 -5.286 -13.656 1.00 84.25 91 GLY A CA 1
ATOM 623 C C . GLY A 1 91 ? 9.819 -4.104 -12.717 1.00 84.25 91 GLY A C 1
ATOM 624 O O . GLY A 1 91 ? 10.981 -3.843 -12.425 1.00 84.25 91 GLY A O 1
ATOM 625 N N . THR A 1 92 ? 8.781 -3.440 -12.198 1.00 90.88 92 THR A N 1
ATOM 626 C CA . THR A 1 92 ? 8.900 -2.406 -11.160 1.00 90.88 92 THR A CA 1
ATOM 627 C C . THR A 1 92 ? 8.883 -3.049 -9.776 1.00 90.88 92 THR A C 1
ATOM 629 O O . THR A 1 92 ? 8.002 -3.855 -9.462 1.00 90.88 92 THR A O 1
ATOM 632 N N . THR A 1 93 ? 9.845 -2.673 -8.934 1.00 91.62 93 THR A N 1
ATOM 633 C CA . THR A 1 93 ? 9.857 -3.046 -7.510 1.00 91.62 93 THR A CA 1
ATOM 634 C C . THR A 1 93 ? 9.332 -1.882 -6.686 1.00 91.62 93 THR A C 1
ATOM 636 O O . THR A 1 93 ? 9.616 -0.724 -6.997 1.00 91.62 93 THR A O 1
ATOM 639 N N . PHE A 1 94 ? 8.578 -2.171 -5.630 1.00 93.19 94 PHE A N 1
ATOM 640 C CA . PHE A 1 94 ? 8.100 -1.155 -4.704 1.00 93.19 94 PHE A CA 1
ATOM 641 C C . PHE A 1 94 ? 8.415 -1.487 -3.246 1.00 93.19 94 PHE A C 1
ATOM 643 O O . PHE A 1 94 ? 8.556 -2.648 -2.862 1.00 93.19 94 PHE A O 1
ATOM 650 N N . TRP A 1 95 ? 8.454 -0.433 -2.438 1.00 94.00 95 TRP A N 1
ATOM 651 C CA . TRP A 1 95 ? 8.456 -0.438 -0.982 1.00 94.00 95 TRP A CA 1
ATOM 652 C C . TRP A 1 95 ? 7.225 0.318 -0.519 1.00 94.00 95 TRP A C 1
ATOM 654 O O . TRP A 1 95 ? 6.986 1.442 -0.960 1.00 94.00 95 TRP A O 1
ATOM 664 N N . ILE A 1 96 ? 6.447 -0.282 0.370 1.00 93.44 96 ILE A N 1
ATOM 665 C CA . ILE A 1 96 ? 5.198 0.292 0.849 1.00 93.44 96 ILE A CA 1
ATOM 666 C C . ILE A 1 96 ? 5.166 0.356 2.369 1.00 93.44 96 ILE A C 1
ATOM 668 O O . ILE A 1 96 ? 5.670 -0.523 3.063 1.00 93.44 96 ILE A O 1
ATOM 672 N N . THR A 1 97 ? 4.535 1.405 2.881 1.00 92.88 97 THR A N 1
ATOM 673 C CA . THR A 1 97 ? 4.078 1.518 4.262 1.00 92.88 97 THR A CA 1
ATOM 674 C C . THR A 1 97 ? 2.579 1.780 4.259 1.00 92.88 97 THR A C 1
ATOM 676 O O . THR A 1 97 ? 2.125 2.772 3.690 1.00 92.88 97 THR A O 1
ATOM 679 N N . ILE A 1 98 ? 1.818 0.901 4.906 1.00 91.25 98 ILE A N 1
ATOM 680 C CA . ILE A 1 98 ? 0.378 1.043 5.122 1.00 91.25 98 ILE A CA 1
ATOM 681 C C . ILE A 1 98 ? 0.162 1.382 6.591 1.00 91.25 98 ILE A C 1
ATOM 683 O O . ILE A 1 98 ? 0.680 0.710 7.485 1.00 91.25 98 ILE A O 1
ATOM 687 N N . TYR A 1 99 ? -0.619 2.420 6.850 1.00 88.88 99 TYR A N 1
ATOM 688 C CA . TYR A 1 99 ? -0.951 2.865 8.196 1.00 88.88 99 TYR A CA 1
ATOM 689 C C . TYR A 1 99 ? -2.428 3.220 8.291 1.00 88.88 99 TYR A C 1
ATOM 691 O O . TYR A 1 99 ? -3.090 3.496 7.297 1.00 88.88 99 TYR A O 1
ATOM 699 N N . SER A 1 100 ? -2.954 3.243 9.507 1.00 86.94 100 SER A N 1
ATOM 700 C CA . SER A 1 100 ? -4.260 3.834 9.793 1.00 86.94 100 SER A CA 1
ATOM 701 C C . SER A 1 100 ? -4.094 5.080 10.635 1.00 86.94 100 SER A C 1
ATOM 703 O O . SER A 1 100 ? -3.158 5.184 11.427 1.00 86.94 100 SER A O 1
ATOM 705 N N . ASN A 1 101 ? -5.022 6.021 10.508 1.00 80.50 101 ASN A N 1
ATOM 706 C CA . ASN A 1 101 ? -5.112 7.124 11.449 1.00 80.50 101 ASN A CA 1
ATOM 707 C C . ASN A 1 101 ? -6.545 7.315 11.938 1.00 80.50 101 ASN A C 1
ATOM 709 O O . ASN A 1 101 ? -7.521 6.992 11.252 1.00 80.50 101 ASN A O 1
ATOM 713 N N . ARG A 1 102 ? -6.672 7.877 13.135 1.00 71.38 102 ARG A N 1
ATOM 714 C CA . ARG A 1 102 ? -7.915 8.513 13.553 1.00 71.38 102 ARG A CA 1
ATOM 715 C C . ARG A 1 102 ? -7.951 9.859 12.844 1.00 71.38 102 ARG A C 1
ATOM 717 O O . ARG A 1 102 ? -6.981 10.609 12.901 1.00 71.38 102 ARG A O 1
ATOM 724 N N . GLN A 1 103 ? -9.022 10.154 12.121 1.00 55.66 103 GLN A N 1
ATOM 725 C CA . GLN A 1 103 ? -9.194 11.501 11.596 1.00 55.66 103 GLN A CA 1
ATOM 726 C C . GLN A 1 103 ? -9.306 12.424 12.811 1.00 55.66 103 GLN A C 1
ATOM 728 O O . GLN A 1 103 ? -10.248 12.293 13.592 1.00 55.66 103 GLN A O 1
ATOM 733 N N . LEU A 1 104 ? -8.332 13.316 13.007 1.00 48.91 104 LEU A N 1
ATOM 734 C CA . LEU A 1 104 ? -8.578 14.487 13.835 1.00 48.91 104 LEU A CA 1
ATOM 735 C C . LEU A 1 104 ? -9.707 15.228 13.129 1.00 48.91 104 LEU A C 1
ATOM 737 O O . LEU A 1 104 ? -9.590 15.521 11.935 1.00 48.91 104 LEU A O 1
ATOM 741 N N . ALA A 1 105 ? -10.814 15.461 13.834 1.00 44.34 105 ALA A N 1
ATOM 742 C CA . ALA A 1 105 ? -11.776 16.442 13.377 1.00 44.34 105 ALA A CA 1
ATOM 743 C C . ALA A 1 105 ? -10.963 17.705 13.092 1.00 44.34 105 ALA A C 1
ATOM 745 O O . ALA A 1 105 ? -10.320 18.257 13.986 1.00 44.34 105 ALA A O 1
ATOM 746 N N . TYR A 1 106 ? -10.907 18.108 11.826 1.00 41.06 106 TYR A N 1
ATOM 747 C CA . TYR A 1 106 ? -10.508 19.459 11.492 1.00 41.06 106 TYR A CA 1
ATOM 748 C C . TYR A 1 106 ? -11.689 20.307 11.966 1.00 41.06 106 TYR A C 1
ATOM 750 O O . TYR A 1 106 ? -12.586 20.624 11.185 1.00 41.06 106 TYR A O 1
ATOM 758 N N . ASP A 1 107 ? -11.767 20.547 13.278 1.00 38.22 107 ASP A N 1
ATOM 759 C CA . ASP A 1 107 ? -12.695 21.517 13.830 1.00 38.22 107 ASP A CA 1
ATOM 760 C C . ASP A 1 107 ? -12.305 22.836 13.178 1.00 38.22 107 ASP A C 1
ATOM 762 O O . ASP A 1 107 ? -11.233 23.397 13.413 1.00 38.22 107 ASP A O 1
ATOM 766 N N . SER A 1 108 ? -13.152 23.253 12.242 1.00 38.34 108 SER A N 1
ATOM 767 C CA . SER A 1 108 ? -13.063 24.543 11.587 1.00 38.34 108 SER A CA 1
ATOM 768 C C . SER A 1 108 ? -13.162 25.594 12.682 1.00 38.34 108 SER A C 1
ATOM 770 O O . SER A 1 108 ? -14.233 25.815 13.244 1.00 38.34 108 SER A O 1
ATOM 772 N N . ILE A 1 109 ? -12.028 26.201 13.020 1.00 36.78 109 ILE A N 1
ATOM 773 C CA . ILE A 1 109 ? -11.993 27.393 13.856 1.00 36.78 109 ILE A CA 1
ATOM 774 C C . ILE A 1 109 ? -12.557 28.516 12.978 1.00 36.78 109 ILE A C 1
ATOM 776 O O . ILE A 1 109 ? -11.868 29.005 12.082 1.00 36.78 109 ILE A O 1
ATOM 780 N N . TYR A 1 110 ? -13.842 28.818 13.175 1.00 38.16 110 TYR A N 1
ATOM 781 C CA . TYR A 1 110 ? -14.485 30.048 12.707 1.00 38.16 110 TYR A CA 1
ATOM 782 C C . TYR A 1 110 ? -13.977 31.256 13.496 1.00 38.16 110 TYR A C 1
ATOM 784 O O . TYR A 1 110 ? -13.735 31.104 14.716 1.00 38.16 110 TYR A O 1
#